Protein AF-A0A1E4AZZ9-F1 (afdb_monomer)

Mean predicted aligned error: 4.56 Å

Secondary structure (DSSP, 8-state):
---EEE-STT-EEEEEE-------EEE-SS-B-HHHHB-TTT-BB--TTSTTTT-B-TT-EEEES-B-S-THHHHHHHHHHHHT-S-SEEEESS--HHHHHHHHHHHHHH-----EEEE-HHHHHHH--

Foldseek 3Di:
DFDWDDPDPPWTWTWLFDDDADAAEDEFQAAAELVVQADLQAQARCPPPGPRHRDFQQQHAYEYAEHDDDLVSLCSLLSCQLNRRHYQEYEHQDDYPSVSSSQVCNCVPPVGHYIYIYTDPVNCVVPHD

Radius of gyration: 13.21 Å; Cα contacts (8 Å, |Δi|>4): 306; chains: 1; bounding box: 28×31×37 Å

Structure (mmCIF, N/CA/C/O backbone):
data_AF-A0A1E4AZZ9-F1
#
_entry.id   AF-A0A1E4AZZ9-F1
#
loop_
_atom_site.group_PDB
_atom_site.id
_atom_site.type_symbol
_atom_site.label_atom_id
_atom_site.label_alt_id
_atom_site.label_comp_id
_atom_site.label_asym_id
_atom_site.label_entity_id
_atom_site.label_seq_id
_atom_site.pdbx_PDB_ins_code
_atom_site.Cartn_x
_atom_site.Cartn_y
_atom_site.Cartn_z
_atom_site.occupancy
_atom_site.B_iso_or_equiv
_atom_site.auth_seq_id
_atom_site.auth_comp_id
_atom_site.auth_asym_id
_atom_site.auth_atom_id
_atom_site.pdbx_PDB_model_num
ATOM 1 N N . MET A 1 1 ? 9.738 5.063 18.481 1.00 35.59 1 MET A N 1
ATOM 2 C CA . MET A 1 1 ? 10.004 3.645 18.806 1.00 35.59 1 MET A CA 1
ATOM 3 C C . MET A 1 1 ? 9.470 2.814 17.656 1.00 35.59 1 MET A C 1
ATOM 5 O O . MET A 1 1 ? 8.281 2.909 17.395 1.00 35.59 1 MET A O 1
ATOM 9 N N . ALA A 1 2 ? 10.323 2.093 16.924 1.00 39.78 2 ALA A N 1
ATOM 10 C CA . ALA A 1 2 ? 9.860 1.186 15.874 1.00 39.78 2 ALA A CA 1
ATOM 11 C C . ALA A 1 2 ? 9.224 -0.040 16.548 1.00 39.78 2 ALA A C 1
ATOM 13 O O . ALA A 1 2 ? 9.916 -0.799 17.224 1.00 39.78 2 ALA A O 1
ATOM 14 N N . GLY A 1 3 ? 7.902 -0.177 16.444 1.00 48.84 3 GLY A N 1
ATOM 15 C CA . GLY A 1 3 ? 7.200 -1.376 16.899 1.00 48.84 3 GLY A CA 1
ATOM 16 C C . GLY A 1 3 ? 7.507 -2.549 15.967 1.00 48.84 3 GLY A C 1
ATOM 17 O O . GLY A 1 3 ? 7.749 -2.340 14.779 1.00 48.84 3 GLY A O 1
ATOM 18 N N . ARG A 1 4 ? 7.511 -3.775 16.497 1.00 49.78 4 ARG A N 1
ATOM 19 C CA . ARG A 1 4 ? 7.453 -5.002 15.689 1.00 49.78 4 ARG A CA 1
ATOM 20 C C . ARG A 1 4 ? 6.012 -5.506 15.699 1.00 49.78 4 ARG A C 1
ATOM 22 O O . ARG A 1 4 ? 5.392 -5.496 16.758 1.00 49.78 4 ARG A O 1
ATOM 29 N N . VAL A 1 5 ? 5.502 -5.929 14.546 1.00 50.62 5 VAL A N 1
ATOM 30 C CA . VAL A 1 5 ? 4.214 -6.635 14.423 1.00 50.62 5 VAL A CA 1
ATOM 31 C C . VAL A 1 5 ? 4.488 -8.043 13.910 1.00 50.62 5 VAL A C 1
ATOM 33 O O . VAL A 1 5 ? 5.321 -8.223 13.018 1.00 50.62 5 VAL A O 1
ATOM 36 N N . ASP A 1 6 ? 3.820 -9.016 14.524 1.00 49.50 6 ASP A N 1
ATOM 37 C CA . ASP A 1 6 ? 3.835 -10.425 14.138 1.00 49.50 6 ASP A CA 1
ATOM 38 C C . ASP A 1 6 ? 2.735 -10.648 13.089 1.00 49.50 6 ASP A C 1
ATOM 40 O O . ASP A 1 6 ? 1.557 -10.419 13.368 1.00 49.50 6 ASP A O 1
ATOM 44 N N . LEU A 1 7 ? 3.124 -11.015 11.863 1.00 59.81 7 LEU A N 1
ATOM 45 C CA . LEU A 1 7 ? 2.200 -11.283 10.748 1.00 59.81 7 LEU A CA 1
ATOM 46 C C . LEU A 1 7 ? 1.755 -12.765 10.708 1.00 59.81 7 LEU A C 1
ATOM 48 O O . LEU A 1 7 ? 1.245 -13.223 9.686 1.00 59.81 7 LEU A O 1
ATOM 52 N N . GLY A 1 8 ? 1.978 -13.522 11.790 1.00 58.62 8 GLY A N 1
ATOM 53 C CA . GLY A 1 8 ? 1.789 -14.971 11.881 1.00 58.62 8 GLY A CA 1
ATOM 54 C C . GLY A 1 8 ? 3.126 -15.713 12.001 1.00 58.62 8 GLY A C 1
ATOM 55 O O . GLY A 1 8 ? 4.169 -15.192 11.604 1.00 58.62 8 GLY A O 1
ATOM 56 N N . ASP A 1 9 ? 3.080 -16.941 12.535 1.00 49.28 9 ASP A N 1
ATOM 57 C CA . ASP A 1 9 ? 4.228 -17.737 13.003 1.00 49.28 9 ASP A CA 1
ATOM 58 C C . ASP A 1 9 ? 5.563 -17.446 12.284 1.00 49.28 9 ASP A C 1
ATOM 60 O O . ASP A 1 9 ? 5.808 -17.856 11.137 1.00 49.28 9 ASP A O 1
ATOM 64 N N . GLY A 1 10 ? 6.447 -16.749 13.009 1.00 56.25 10 GLY A N 1
ATOM 65 C CA . GLY A 1 10 ? 7.844 -16.511 12.638 1.00 56.25 10 GLY A CA 1
ATOM 66 C C . GLY A 1 10 ? 8.104 -15.292 11.752 1.00 56.25 10 GLY A C 1
ATOM 67 O O . GLY A 1 10 ? 9.229 -15.128 11.280 1.00 56.25 10 GLY A O 1
ATOM 68 N N . VAL A 1 11 ? 7.107 -14.439 11.510 1.00 63.50 11 VAL A N 1
ATOM 69 C CA . VAL A 1 11 ? 7.257 -13.256 10.659 1.00 63.50 11 VAL A CA 1
ATOM 70 C C . VAL A 1 11 ? 7.534 -12.009 11.496 1.00 63.50 11 VAL A C 1
ATOM 72 O O . VAL A 1 11 ? 6.778 -11.670 12.401 1.00 63.50 11 VAL A O 1
ATOM 75 N N . THR A 1 12 ? 8.608 -11.282 11.171 1.00 72.88 12 THR A N 1
ATOM 76 C CA . THR A 1 12 ? 8.902 -9.998 11.823 1.00 72.88 12 THR A CA 1
ATOM 77 C C . THR A 1 12 ? 8.950 -8.861 10.813 1.00 72.88 12 THR A C 1
ATOM 79 O O . THR A 1 12 ? 9.485 -9.006 9.716 1.00 72.88 12 THR A O 1
ATOM 82 N N . ALA A 1 13 ? 8.393 -7.714 11.195 1.00 84.62 13 ALA A N 1
ATOM 83 C CA . ALA A 1 13 ? 8.384 -6.502 10.386 1.00 84.62 13 ALA A CA 1
ATOM 84 C C . ALA A 1 13 ? 8.557 -5.258 11.269 1.00 84.62 13 ALA A C 1
ATOM 86 O O . ALA A 1 13 ? 8.169 -5.265 12.441 1.00 84.62 13 ALA A O 1
ATOM 87 N N . ALA A 1 14 ? 9.142 -4.195 10.718 1.00 92.38 14 ALA A N 1
ATOM 88 C CA . ALA A 1 14 ? 9.190 -2.882 11.353 1.00 92.38 14 ALA A CA 1
ATOM 89 C C . ALA A 1 14 ? 7.915 -2.097 11.021 1.00 92.38 14 ALA A C 1
ATOM 91 O O . ALA A 1 14 ? 7.536 -1.983 9.860 1.00 92.38 14 ALA A O 1
ATOM 92 N N . VAL A 1 15 ? 7.254 -1.541 12.031 1.00 94.81 15 VAL A N 1
ATOM 93 C CA . VAL A 1 15 ? 6.004 -0.793 11.846 1.00 94.81 15 VAL A CA 1
ATOM 94 C C . VAL A 1 15 ? 6.291 0.657 11.473 1.00 94.81 15 VAL A C 1
ATOM 96 O O . VAL A 1 15 ? 6.990 1.354 12.212 1.00 94.81 15 VAL A O 1
ATOM 99 N N . LEU A 1 16 ? 5.706 1.116 10.362 1.00 96.06 16 LEU A N 1
ATOM 100 C CA . LEU A 1 16 ? 5.656 2.533 9.984 1.00 96.06 16 LEU A CA 1
ATOM 101 C C . LEU A 1 16 ? 4.329 3.169 10.407 1.00 96.06 16 LEU A C 1
ATOM 103 O O . LEU A 1 16 ? 4.329 4.261 10.968 1.00 96.06 16 LEU A O 1
ATOM 107 N N . VAL A 1 17 ? 3.218 2.463 10.178 1.00 97.19 17 VAL A N 1
ATOM 108 C CA . VAL A 1 17 ? 1.867 2.865 10.590 1.00 97.19 17 VAL A CA 1
ATOM 109 C C . VAL A 1 17 ? 1.225 1.688 11.328 1.00 97.19 17 VAL A C 1
ATOM 111 O O . VAL A 1 17 ? 1.103 0.611 10.736 1.00 97.19 17 VAL A O 1
ATOM 114 N N . PRO A 1 18 ? 0.874 1.835 12.620 1.00 95.69 18 PRO A N 1
ATOM 115 C CA . PRO A 1 18 ? 0.272 0.758 13.396 1.00 95.69 18 PRO A CA 1
ATOM 116 C C . PRO A 1 18 ? -1.177 0.507 12.967 1.00 95.69 18 PRO A C 1
ATOM 118 O O . PRO A 1 18 ? -1.858 1.394 12.465 1.00 95.69 18 PRO A O 1
ATOM 121 N N . GLY A 1 19 ? -1.665 -0.705 13.202 1.00 94.19 19 GLY A N 1
ATOM 122 C CA . GLY A 1 19 ? -3.040 -1.085 12.897 1.00 94.19 19 GLY A CA 1
ATOM 123 C C . GLY A 1 19 ? -3.194 -2.596 12.814 1.00 94.19 19 GLY A C 1
ATOM 124 O O . GLY A 1 19 ? -2.218 -3.337 12.936 1.00 94.19 19 GLY A O 1
ATOM 125 N N . VAL A 1 20 ? -4.429 -3.039 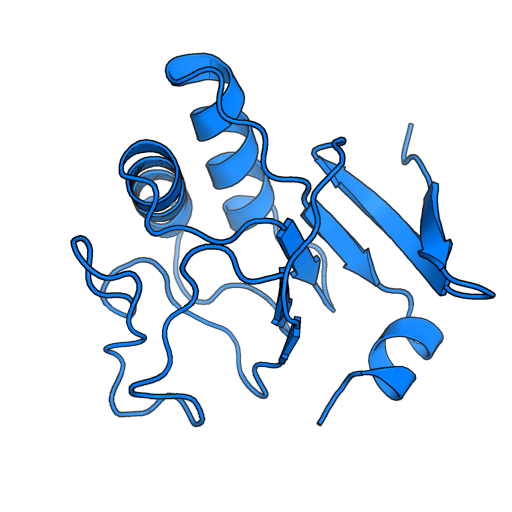12.601 1.00 93.12 20 VAL A N 1
ATOM 126 C CA . VAL A 1 20 ? -4.778 -4.442 12.363 1.00 93.12 20 VAL A CA 1
ATOM 127 C C . VAL A 1 20 ? -5.674 -4.481 11.139 1.00 93.12 20 VAL A C 1
ATOM 129 O O . VAL A 1 20 ? -6.606 -3.687 11.029 1.00 93.12 20 VAL A O 1
ATOM 132 N N . ALA A 1 21 ? -5.371 -5.385 10.220 1.00 94.69 21 ALA A N 1
ATOM 133 C CA . ALA A 1 21 ? -6.152 -5.595 9.019 1.00 94.69 21 ALA A CA 1
ATOM 134 C C . ALA A 1 21 ? -5.963 -7.029 8.531 1.00 94.69 21 ALA A C 1
ATOM 136 O O . ALA A 1 21 ? -4.954 -7.672 8.822 1.00 94.69 21 ALA A O 1
ATOM 137 N N . GLU A 1 22 ? -6.937 -7.502 7.766 1.00 92.25 22 GLU A N 1
ATOM 138 C CA . GLU A 1 22 ? -6.968 -8.837 7.186 1.00 92.25 22 GLU A CA 1
ATOM 139 C C . GLU A 1 22 ? -7.380 -8.717 5.720 1.00 92.25 22 GLU A C 1
ATOM 141 O O . GLU A 1 22 ? -8.183 -7.856 5.355 1.00 92.25 22 GLU A O 1
ATOM 146 N N . GLY A 1 23 ? -6.828 -9.575 4.871 1.00 93.00 23 GLY A N 1
ATOM 147 C CA . GLY A 1 23 ? -7.144 -9.584 3.452 1.00 93.00 23 GLY A CA 1
ATOM 148 C C . GLY A 1 23 ? -6.320 -10.615 2.699 1.00 93.00 23 GLY A C 1
ATOM 149 O O . GLY A 1 23 ? -5.310 -11.116 3.192 1.00 93.00 23 GLY A O 1
ATOM 150 N N . GLU A 1 24 ? -6.756 -10.929 1.483 1.00 93.69 24 GLU A N 1
ATOM 151 C CA . GLU A 1 24 ? -5.967 -11.753 0.569 1.00 93.69 24 GLU A CA 1
ATOM 152 C C . GLU A 1 24 ? -4.675 -11.017 0.192 1.00 93.69 24 GLU A C 1
ATOM 154 O O . GLU A 1 24 ? -4.701 -9.817 -0.102 1.00 93.69 24 GLU A O 1
ATOM 159 N N . VAL A 1 25 ? -3.551 -11.735 0.201 1.00 93.62 25 VAL A N 1
ATOM 160 C CA . VAL A 1 25 ? -2.251 -11.178 -0.175 1.00 93.62 25 VAL A CA 1
ATOM 161 C C . VAL A 1 25 ? -2.191 -10.988 -1.686 1.00 93.62 25 VAL A C 1
ATOM 163 O O . VAL A 1 25 ? -2.375 -11.935 -2.447 1.00 93.62 25 VAL A O 1
ATOM 166 N N . LEU A 1 26 ? -1.873 -9.768 -2.111 1.00 95.38 26 LEU A N 1
ATOM 167 C CA . LEU A 1 26 ? -1.507 -9.450 -3.485 1.00 95.38 26 LEU A CA 1
ATOM 168 C C . LEU A 1 26 ? -0.024 -9.074 -3.514 1.00 95.38 26 LEU A C 1
ATOM 170 O O . LEU A 1 26 ? 0.350 -7.976 -3.099 1.00 95.38 26 LEU A O 1
ATOM 174 N N . ALA A 1 27 ? 0.810 -9.997 -3.993 1.00 94.81 27 ALA A N 1
ATOM 175 C CA . ALA A 1 27 ? 2.239 -9.770 -4.163 1.00 94.81 27 ALA A CA 1
ATOM 176 C C . ALA A 1 27 ? 2.525 -9.078 -5.500 1.00 94.81 27 ALA A C 1
ATOM 178 O O . ALA A 1 27 ? 2.162 -9.577 -6.567 1.00 94.81 27 ALA A O 1
ATOM 179 N N . LEU A 1 28 ? 3.182 -7.923 -5.433 1.00 95.31 28 LEU A N 1
ATOM 180 C CA . LEU A 1 28 ? 3.668 -7.180 -6.584 1.00 95.31 28 LEU A CA 1
ATOM 181 C C . LEU A 1 28 ? 5.161 -7.446 -6.753 1.00 95.31 28 LEU A C 1
ATOM 183 O O . LEU A 1 28 ? 5.932 -7.295 -5.805 1.00 95.31 28 LEU A O 1
ATOM 187 N N . SER A 1 29 ? 5.571 -7.818 -7.963 1.00 93.19 29 SER A N 1
ATOM 188 C CA . SER A 1 29 ? 6.986 -8.052 -8.282 1.00 93.19 29 SER A CA 1
ATOM 189 C C . SER A 1 29 ? 7.764 -6.753 -8.503 1.00 93.19 29 SER A C 1
ATOM 191 O O . SER A 1 29 ? 8.988 -6.758 -8.458 1.00 93.19 29 SER A O 1
ATOM 193 N N . GLU A 1 30 ? 7.062 -5.641 -8.731 1.00 95.62 30 GLU A N 1
ATOM 194 C CA . GLU A 1 30 ? 7.635 -4.330 -9.036 1.00 95.62 30 GLU A CA 1
ATOM 195 C C . GLU A 1 30 ? 7.022 -3.229 -8.152 1.00 95.62 30 GLU A C 1
ATOM 197 O O . GLU A 1 30 ? 5.944 -3.418 -7.578 1.00 95.62 30 GLU A O 1
ATOM 202 N N . PRO A 1 31 ? 7.694 -2.071 -8.002 1.00 96.69 31 PRO A N 1
ATOM 203 C CA . PRO A 1 31 ? 7.127 -0.911 -7.323 1.00 96.69 31 PRO A CA 1
ATOM 204 C C . PRO A 1 31 ? 5.874 -0.355 -8.019 1.00 96.69 31 PRO A C 1
ATOM 206 O O . PRO A 1 31 ? 5.868 -0.120 -9.232 1.00 96.69 31 PRO A O 1
ATOM 209 N N . LEU A 1 32 ? 4.843 -0.028 -7.235 1.00 97.06 32 LEU A N 1
ATOM 210 C CA . LEU A 1 32 ? 3.586 0.531 -7.744 1.00 97.06 32 LEU A CA 1
ATOM 211 C C . LEU A 1 32 ? 3.562 2.064 -7.658 1.00 97.06 32 LEU A C 1
ATOM 213 O O . LEU A 1 32 ? 3.853 2.648 -6.613 1.00 97.06 32 LEU A O 1
ATOM 217 N N . SER A 1 33 ? 3.148 2.728 -8.742 1.00 96.38 33 SER A N 1
ATOM 218 C CA . SER A 1 33 ? 2.814 4.159 -8.716 1.00 96.38 33 SER A CA 1
ATOM 219 C C . SER A 1 33 ? 1.338 4.352 -8.411 1.00 96.38 33 SER A C 1
ATOM 221 O O . SER A 1 33 ? 0.489 4.036 -9.239 1.00 96.38 33 SER A O 1
ATOM 223 N N . PHE A 1 34 ? 1.019 4.929 -7.254 1.00 96.62 34 PHE A N 1
ATOM 224 C CA . PHE A 1 34 ? -0.363 5.304 -6.939 1.00 96.62 34 PHE A CA 1
ATOM 225 C C . PHE A 1 34 ? -0.828 6.495 -7.780 1.00 96.62 34 PHE A C 1
ATOM 227 O O . PHE A 1 34 ? -1.975 6.534 -8.209 1.00 96.62 34 PHE A O 1
ATOM 234 N N . TRP A 1 35 ? 0.068 7.435 -8.095 1.00 94.62 35 TRP A N 1
ATOM 235 C CA . TRP A 1 35 ? -0.223 8.495 -9.056 1.00 94.62 35 TRP A CA 1
ATOM 236 C C . TRP A 1 35 ? -0.283 7.917 -10.480 1.00 94.62 35 TRP A C 1
ATOM 238 O O . TRP A 1 35 ? 0.750 7.584 -11.068 1.00 94.62 35 TRP A O 1
ATOM 248 N N . GLY A 1 36 ? -1.495 7.764 -11.017 1.00 92.00 36 GLY A N 1
ATOM 249 C CA . GLY A 1 36 ? -1.756 7.340 -12.399 1.00 92.00 36 GLY A CA 1
ATOM 250 C C . GLY A 1 36 ? -1.578 5.846 -12.706 1.00 92.00 36 GLY A C 1
ATOM 251 O O . GLY A 1 36 ? -1.904 5.437 -13.816 1.00 92.00 36 GLY A O 1
ATOM 252 N N . GLY A 1 37 ? -1.084 5.031 -11.767 1.00 96.50 37 GLY A N 1
ATOM 253 C CA . GLY A 1 37 ? -0.930 3.578 -11.951 1.00 96.50 37 GLY A CA 1
ATOM 254 C C . GLY A 1 37 ? -2.022 2.730 -11.296 1.00 96.50 37 GLY A C 1
ATOM 255 O O . GLY A 1 37 ? -1.988 1.506 -11.414 1.00 96.50 37 GLY A O 1
ATOM 256 N N . VAL A 1 38 ? -2.987 3.362 -10.621 1.00 98.12 38 VAL A N 1
ATOM 257 C CA . VAL A 1 38 ? -4.162 2.718 -10.023 1.00 98.12 38 VAL A CA 1
ATOM 258 C C . VAL A 1 38 ? -5.402 3.533 -10.381 1.00 98.12 38 VAL A C 1
ATOM 260 O O . VAL A 1 38 ? -5.397 4.753 -10.241 1.00 98.12 38 VAL A O 1
ATOM 263 N N . HIS A 1 39 ? -6.461 2.862 -10.822 1.00 98.00 39 HIS A N 1
ATOM 264 C CA . HIS A 1 39 ? -7.738 3.481 -11.161 1.00 98.00 39 HIS A CA 1
ATOM 265 C C . HIS A 1 39 ? -8.486 3.928 -9.896 1.00 98.00 39 HIS A C 1
ATOM 267 O O . HIS A 1 39 ? -8.778 3.108 -9.019 1.00 98.00 39 HIS A O 1
ATOM 273 N N . GLU A 1 40 ? -8.857 5.208 -9.819 1.00 95.94 40 GLU A N 1
ATOM 274 C CA . GLU A 1 40 ? -9.386 5.832 -8.598 1.00 95.94 40 GLU A CA 1
ATOM 275 C C . GLU A 1 40 ? -10.728 5.271 -8.108 1.00 95.94 40 GLU A C 1
ATOM 277 O O . GLU A 1 40 ? -11.006 5.322 -6.914 1.00 95.94 40 GLU A O 1
ATOM 282 N N . GLU A 1 41 ? -11.552 4.715 -9.002 1.00 96.62 41 GLU A N 1
ATOM 283 C CA . GLU A 1 41 ? -12.875 4.177 -8.638 1.00 96.62 41 GLU A CA 1
ATOM 284 C C . GLU A 1 41 ? -12.895 2.671 -8.351 1.00 96.62 41 GLU A C 1
ATOM 286 O O . GLU A 1 41 ? -13.874 2.165 -7.810 1.00 96.62 41 GLU A O 1
ATOM 291 N N . THR A 1 42 ? -11.858 1.926 -8.744 1.00 97.94 42 THR A N 1
ATOM 292 C CA . THR A 1 42 ? -11.886 0.447 -8.719 1.00 97.94 42 THR A CA 1
ATOM 293 C C . THR A 1 42 ? -10.698 -0.172 -7.989 1.00 97.94 42 THR A C 1
ATOM 295 O O . THR A 1 42 ? -10.723 -1.363 -7.668 1.00 97.94 42 THR A O 1
ATOM 298 N N . GLY A 1 43 ? -9.634 0.603 -7.752 1.00 98.06 43 GLY A N 1
ATOM 299 C CA . GLY A 1 43 ? -8.383 0.092 -7.197 1.00 98.06 43 GLY A CA 1
ATOM 300 C C . GLY A 1 43 ? -7.620 -0.828 -8.157 1.00 98.06 43 GLY A C 1
ATOM 301 O O . GLY A 1 43 ? -6.671 -1.486 -7.741 1.00 98.06 43 GLY A O 1
ATOM 302 N N . VAL A 1 44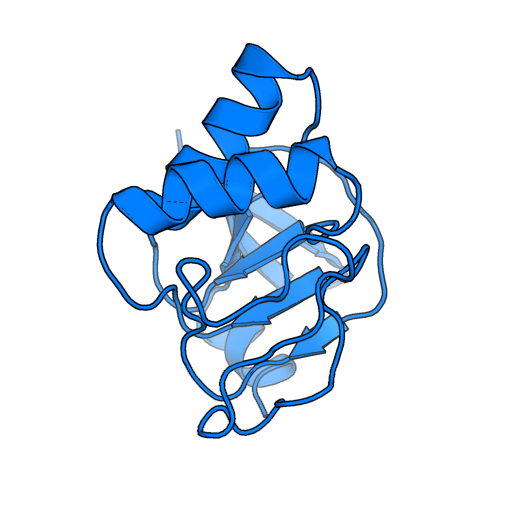 ? -8.027 -0.920 -9.428 1.00 98.69 44 VAL A N 1
ATOM 303 C CA . VAL A 1 44 ? -7.340 -1.742 -10.433 1.00 98.69 44 VAL A CA 1
ATOM 304 C C . VAL A 1 44 ? -6.016 -1.094 -10.820 1.00 98.69 44 VAL A C 1
ATOM 306 O O . VAL A 1 44 ? -5.976 0.100 -11.109 1.00 98.69 44 VAL A O 1
ATOM 309 N N . ILE A 1 45 ? -4.941 -1.882 -10.863 1.00 98.62 45 ILE A N 1
ATOM 310 C CA . ILE A 1 45 ? -3.640 -1.459 -11.386 1.00 98.62 45 ILE A CA 1
ATOM 311 C C . ILE A 1 45 ? -3.800 -1.175 -12.884 1.00 98.62 45 ILE A C 1
ATOM 313 O O . ILE A 1 45 ? -3.941 -2.100 -13.687 1.00 98.62 45 ILE A O 1
ATOM 317 N N . SER A 1 46 ? -3.804 0.110 -13.237 1.00 97.62 46 SER A N 1
ATOM 318 C CA . SER A 1 46 ? -4.010 0.630 -14.594 1.00 97.62 46 SER A CA 1
ATOM 319 C C . SER A 1 46 ? -2.704 0.850 -15.359 1.00 97.62 46 SER A C 1
ATOM 321 O O . SER A 1 46 ? -2.730 1.073 -16.568 1.00 97.62 46 SER A O 1
ATOM 323 N N . ASP A 1 47 ? -1.557 0.780 -14.677 1.00 96.94 47 ASP A N 1
ATOM 324 C CA . ASP A 1 47 ? -0.243 0.834 -15.315 1.00 96.94 47 ASP A CA 1
ATOM 325 C C . ASP A 1 47 ? -0.027 -0.418 -16.178 1.00 96.94 47 ASP A C 1
ATOM 327 O O . ASP A 1 47 ? 0.279 -1.493 -15.666 1.00 96.94 47 ASP A O 1
ATOM 331 N N . VAL A 1 48 ? -0.182 -0.270 -17.495 1.00 97.31 48 VAL A N 1
ATOM 332 C CA . VAL A 1 48 ? -0.047 -1.354 -18.486 1.00 97.31 48 VAL A CA 1
ATOM 333 C C . VAL A 1 48 ? 1.350 -1.976 -18.536 1.00 97.31 48 VAL A C 1
ATOM 335 O O . VAL A 1 48 ? 1.524 -3.040 -19.127 1.00 97.31 48 VAL A O 1
ATOM 338 N N . HIS A 1 49 ? 2.352 -1.321 -17.945 1.00 95.94 49 HIS A N 1
ATOM 339 C CA . HIS A 1 49 ? 3.716 -1.834 -17.860 1.00 95.94 49 HIS A CA 1
ATOM 340 C C . HIS A 1 49 ? 3.990 -2.577 -16.551 1.00 95.94 49 HIS A C 1
ATOM 342 O O . HIS A 1 49 ? 5.026 -3.228 -16.428 1.00 95.94 49 HIS A O 1
ATOM 348 N N . HIS A 1 50 ? 3.080 -2.503 -15.578 1.00 97.56 50 HIS A N 1
ATOM 349 C CA . HIS A 1 50 ? 3.230 -3.211 -14.319 1.00 97.56 50 HIS A CA 1
ATOM 350 C C . HIS A 1 50 ? 2.908 -4.708 -14.507 1.00 97.56 50 HIS A C 1
ATOM 352 O O . HIS A 1 50 ? 1.868 -5.032 -15.084 1.00 97.56 50 HIS A O 1
ATOM 358 N N . PRO A 1 51 ? 3.724 -5.651 -13.995 1.00 96.94 51 PRO A N 1
ATOM 359 C CA . PRO A 1 51 ? 3.496 -7.087 -14.218 1.00 96.94 51 PRO A CA 1
ATOM 360 C C . PRO A 1 51 ? 2.143 -7.599 -13.701 1.00 96.94 51 PRO A C 1
ATOM 362 O O . PRO A 1 51 ? 1.574 -8.536 -14.252 1.00 96.94 51 PRO A O 1
ATOM 365 N N . GLN A 1 52 ? 1.613 -6.959 -12.657 1.00 97.31 52 GLN A N 1
ATOM 366 C CA . GLN A 1 52 ? 0.291 -7.236 -12.080 1.00 97.31 52 GLN A CA 1
ATOM 367 C C . GLN A 1 52 ? -0.837 -6.336 -12.636 1.00 97.31 52 GLN A C 1
ATOM 369 O O . GLN A 1 52 ? -1.865 -6.162 -11.981 1.00 97.31 52 GLN A O 1
ATOM 374 N N . HIS A 1 53 ? -0.662 -5.738 -13.819 1.00 98.25 53 HIS A N 1
ATOM 375 C CA . HIS A 1 53 ? -1.703 -4.950 -14.489 1.00 98.25 53 HIS A CA 1
ATOM 376 C C . HIS A 1 53 ? -3.047 -5.700 -14.558 1.00 98.25 53 HIS A C 1
ATOM 378 O O . HIS A 1 53 ? -3.100 -6.891 -14.871 1.00 98.25 53 HIS A O 1
ATOM 384 N N . GLY A 1 54 ? -4.145 -4.989 -14.284 1.00 98.38 54 GLY A N 1
ATOM 385 C CA . GLY A 1 54 ? -5.504 -5.537 -14.287 1.00 98.38 54 GLY A CA 1
ATOM 386 C C . GLY A 1 54 ? -5.948 -6.183 -12.968 1.00 98.38 54 GLY A C 1
ATOM 387 O O . GLY A 1 54 ? -7.138 -6.457 -12.809 1.00 98.38 54 GLY A O 1
ATOM 388 N N . LEU A 1 55 ? -5.046 -6.385 -12.000 1.00 98.44 55 LEU A N 1
ATOM 389 C CA . LEU A 1 55 ? -5.412 -6.824 -10.648 1.00 98.44 55 LEU A CA 1
ATOM 390 C C . LEU A 1 55 ? -5.860 -5.635 -9.786 1.00 98.44 55 LEU A C 1
ATOM 392 O O . LEU A 1 55 ? -5.353 -4.527 -9.944 1.00 98.44 55 LEU A O 1
ATOM 396 N N . SER A 1 56 ? -6.804 -5.857 -8.866 1.00 98.50 56 SER A N 1
ATOM 397 C CA . SER A 1 56 ? -7.274 -4.825 -7.929 1.00 98.50 56 SER A CA 1
ATOM 398 C C . SER A 1 56 ? -6.585 -4.931 -6.572 1.00 98.50 56 SER A C 1
ATOM 400 O O . SER A 1 56 ? -6.481 -6.020 -6.005 1.00 98.50 56 SER A O 1
ATOM 402 N N . ILE A 1 57 ? -6.165 -3.781 -6.039 1.00 98.50 57 ILE A N 1
ATOM 403 C CA . ILE A 1 57 ? -5.599 -3.652 -4.691 1.00 98.50 57 ILE A CA 1
ATOM 404 C C . ILE A 1 57 ? -6.677 -3.515 -3.608 1.00 98.50 57 ILE A C 1
ATOM 406 O O . ILE A 1 57 ? -6.352 -3.564 -2.423 1.00 98.50 57 ILE A O 1
ATOM 410 N N . ALA A 1 58 ? -7.943 -3.321 -3.992 1.00 98.62 58 ALA A N 1
ATOM 411 C CA . ALA A 1 58 ? -9.023 -3.003 -3.066 1.00 98.62 58 ALA A CA 1
ATOM 412 C C . ALA A 1 58 ? -9.199 -4.105 -2.007 1.00 98.62 58 ALA A C 1
ATOM 414 O O . ALA A 1 58 ? -9.441 -5.270 -2.331 1.00 98.62 58 ALA A O 1
ATOM 415 N N . GLY A 1 59 ? -9.048 -3.735 -0.731 1.00 98.00 59 GLY A N 1
ATOM 416 C CA . GLY A 1 59 ? -9.175 -4.653 0.407 1.00 98.00 59 GLY A CA 1
ATOM 417 C C . GLY A 1 59 ? -8.105 -5.753 0.484 1.00 98.00 59 GLY A C 1
ATOM 418 O O . GLY A 1 59 ? -8.239 -6.671 1.290 1.00 98.00 59 GLY A O 1
ATOM 419 N N . LYS A 1 60 ? -7.051 -5.696 -0.340 1.00 97.94 60 LYS A N 1
ATOM 420 C CA . LYS A 1 60 ? -5.949 -6.669 -0.320 1.00 97.94 60 LYS A CA 1
ATOM 421 C C . LYS A 1 60 ? -4.880 -6.283 0.697 1.00 97.94 60 LYS A C 1
ATOM 423 O O . LYS A 1 60 ? -4.700 -5.105 1.011 1.00 97.94 60 LYS A O 1
ATOM 428 N N . VAL A 1 61 ? -4.124 -7.273 1.161 1.00 97.00 61 VAL A N 1
ATOM 429 C CA . VAL A 1 61 ? -2.829 -7.039 1.809 1.00 97.00 61 VAL A CA 1
ATOM 430 C C . VAL A 1 61 ? -1.796 -6.902 0.697 1.00 97.00 61 VAL A C 1
ATOM 432 O O . VAL A 1 61 ? -1.430 -7.884 0.052 1.00 97.00 61 VAL A O 1
ATOM 435 N N . LEU A 1 62 ? -1.372 -5.671 0.429 1.00 96.12 62 LEU A N 1
ATOM 436 C CA . LEU A 1 62 ? -0.466 -5.375 -0.671 1.00 96.12 62 LEU A CA 1
ATOM 437 C C . LEU A 1 62 ? 0.976 -5.631 -0.241 1.00 96.12 62 LEU A C 1
ATOM 439 O O . LEU A 1 62 ? 1.486 -4.959 0.653 1.00 96.12 62 LEU A O 1
ATOM 443 N N . PHE A 1 63 ? 1.630 -6.586 -0.887 1.00 95.12 63 PHE A N 1
ATOM 444 C CA . PHE A 1 63 ? 3.008 -6.962 -0.604 1.00 95.12 63 PHE A CA 1
ATOM 445 C C . PHE A 1 63 ? 3.894 -6.506 -1.762 1.00 95.12 63 PHE A C 1
ATOM 447 O O . PHE A 1 63 ? 3.771 -7.039 -2.859 1.00 95.12 63 PHE A O 1
ATOM 454 N N . MET A 1 64 ? 4.752 -5.501 -1.574 1.00 95.38 64 MET A N 1
ATOM 455 C CA . MET A 1 64 ? 5.467 -4.883 -2.700 1.00 95.38 64 MET A CA 1
ATOM 456 C C . MET A 1 64 ? 6.866 -4.368 -2.333 1.00 95.38 64 MET A C 1
ATOM 458 O O . MET A 1 64 ? 7.158 -4.173 -1.153 1.00 95.38 64 MET A O 1
ATOM 462 N N . PRO A 1 65 ? 7.764 -4.141 -3.311 1.00 94.69 65 PRO A N 1
ATOM 463 C CA . PRO A 1 65 ? 9.112 -3.650 -3.030 1.00 94.69 65 PRO A CA 1
ATOM 464 C C . PRO A 1 65 ? 9.119 -2.268 -2.361 1.00 94.69 65 PRO A C 1
ATOM 466 O O . PRO A 1 65 ? 9.827 -2.049 -1.381 1.00 94.69 65 PRO A O 1
ATOM 469 N N . GLY A 1 66 ? 8.292 -1.361 -2.874 1.00 94.81 66 GLY A N 1
ATOM 470 C CA . GLY A 1 66 ? 8.223 0.048 -2.499 1.00 94.81 66 GLY A CA 1
ATOM 471 C C . GLY A 1 66 ? 7.224 0.781 -3.393 1.00 94.81 66 GLY A C 1
ATOM 472 O O . GLY A 1 66 ? 6.648 0.185 -4.307 1.00 94.81 66 GLY A O 1
ATOM 473 N N . GLY A 1 67 ? 6.986 2.063 -3.131 1.00 94.75 67 GLY A N 1
ATOM 474 C CA . GLY A 1 67 ? 6.245 2.922 -4.045 1.00 94.75 67 GLY A CA 1
ATOM 475 C C . GLY A 1 67 ? 7.112 3.383 -5.216 1.00 94.75 67 GLY A C 1
ATOM 476 O O . GLY A 1 67 ? 8.341 3.406 -5.156 1.00 94.75 67 GLY A O 1
ATOM 477 N N . ARG A 1 68 ? 6.456 3.793 -6.302 1.00 94.62 68 ARG A N 1
ATOM 478 C CA . ARG A 1 68 ? 7.072 4.513 -7.421 1.00 94.62 68 ARG A CA 1
ATOM 479 C C . ARG A 1 68 ? 6.476 5.915 -7.517 1.00 94.62 68 ARG A C 1
ATOM 481 O O . ARG A 1 68 ? 5.268 6.097 -7.381 1.00 94.62 68 ARG A O 1
ATOM 488 N N . GLY A 1 69 ? 7.316 6.908 -7.803 1.00 89.31 69 GLY A N 1
ATOM 489 C CA . GLY A 1 69 ? 6.889 8.291 -8.033 1.00 89.31 69 GLY A CA 1
ATOM 490 C C . GLY A 1 69 ? 7.295 9.258 -6.922 1.00 89.31 69 GLY A C 1
ATOM 491 O O . GLY A 1 69 ? 8.263 9.031 -6.202 1.00 89.31 69 GLY A O 1
ATOM 492 N N . SER A 1 70 ? 6.589 10.384 -6.838 1.00 90.88 70 SER A N 1
ATOM 493 C CA . SER A 1 70 ? 6.900 11.500 -5.934 1.00 90.88 70 SER A CA 1
ATOM 494 C C . SER A 1 70 ? 5.858 11.641 -4.823 1.00 90.88 70 SER A C 1
ATOM 496 O O . SER A 1 70 ? 4.929 10.843 -4.719 1.00 90.88 70 SER A O 1
ATOM 498 N N . SER A 1 71 ? 5.988 12.680 -3.9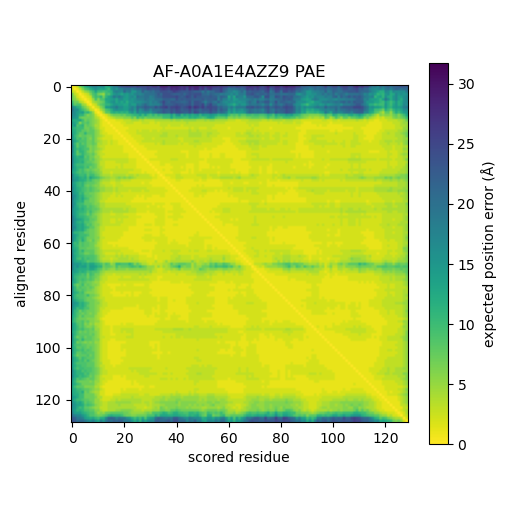93 1.00 91.50 71 SER A N 1
ATOM 499 C CA . SER A 1 71 ? 5.097 12.934 -2.854 1.00 91.50 71 SER A CA 1
ATOM 500 C C . SER A 1 71 ? 3.607 12.992 -3.215 1.00 91.50 71 SER A C 1
ATOM 502 O O . SER A 1 71 ? 2.794 12.638 -2.374 1.00 91.50 71 SER A O 1
ATOM 504 N N . SER A 1 72 ? 3.227 13.339 -4.451 1.00 93.44 72 SER A N 1
ATOM 505 C CA . SER A 1 72 ? 1.830 13.295 -4.926 1.00 93.44 72 SER A CA 1
ATOM 506 C C . SER A 1 72 ? 1.180 11.904 -4.848 1.00 93.44 72 SER A C 1
ATOM 508 O O . SER A 1 72 ? -0.045 11.801 -4.812 1.00 93.44 72 SER A O 1
ATOM 510 N N . SER A 1 73 ? 1.967 10.824 -4.785 1.00 95.00 73 SER A N 1
ATOM 511 C CA . SER A 1 73 ? 1.435 9.473 -4.569 1.00 95.00 73 SER A CA 1
ATOM 512 C C . SER A 1 73 ? 0.792 9.310 -3.186 1.00 95.00 73 SER A C 1
ATOM 514 O O . SER A 1 73 ? -0.134 8.513 -3.057 1.00 95.00 73 SER A O 1
ATOM 516 N N . SER A 1 74 ? 1.211 10.074 -2.166 1.00 97.00 74 SER A N 1
ATOM 517 C CA . SER A 1 74 ? 0.619 9.977 -0.822 1.00 97.00 74 SER A CA 1
ATOM 518 C C . SER A 1 74 ? -0.822 10.484 -0.795 1.00 97.00 74 SER A C 1
ATOM 520 O O . SER A 1 74 ? -1.680 9.840 -0.195 1.00 97.00 74 SER A O 1
ATOM 522 N N . SER A 1 75 ? -1.116 11.586 -1.494 1.00 97.00 75 SER A N 1
ATOM 523 C CA . SER A 1 75 ? -2.477 12.120 -1.577 1.00 97.00 75 SER A CA 1
ATOM 524 C C . SER A 1 75 ? -3.401 11.178 -2.342 1.00 97.00 75 SER A C 1
ATOM 526 O O . SER A 1 75 ? -4.522 10.950 -1.905 1.00 97.00 75 SER A O 1
ATOM 528 N N . VAL A 1 76 ? -2.932 10.565 -3.434 1.00 97.56 76 VAL A N 1
ATOM 529 C CA . VAL A 1 76 ? -3.752 9.587 -4.172 1.00 97.56 76 VAL A CA 1
ATOM 530 C C . VAL A 1 76 ? -3.986 8.319 -3.359 1.00 97.56 76 VAL A C 1
ATOM 532 O O . VAL A 1 76 ? -5.115 7.840 -3.308 1.00 97.56 76 VAL A O 1
ATOM 535 N N . LEU A 1 77 ? -2.966 7.802 -2.667 1.00 98.44 77 LEU A N 1
ATOM 536 C CA . LEU A 1 77 ? -3.147 6.665 -1.764 1.00 98.44 77 LEU A CA 1
ATOM 537 C C . LEU A 1 77 ? -4.189 6.977 -0.680 1.00 98.44 77 LEU A C 1
ATOM 539 O O . LEU A 1 77 ? -5.079 6.162 -0.443 1.00 98.44 77 LEU A O 1
ATOM 543 N N . ALA A 1 78 ? -4.130 8.163 -0.068 1.00 98.50 78 ALA A N 1
ATOM 544 C CA . ALA A 1 78 ? -5.114 8.571 0.930 1.00 98.50 78 ALA A CA 1
ATOM 545 C C . ALA A 1 78 ? -6.543 8.617 0.359 1.00 98.50 78 ALA A C 1
ATOM 547 O O . ALA A 1 78 ? -7.482 8.168 1.017 1.00 98.50 78 ALA A O 1
ATOM 548 N N . GLU A 1 79 ? -6.713 9.095 -0.877 1.00 98.44 79 GLU A N 1
ATOM 549 C CA . GLU A 1 79 ? -8.014 9.127 -1.552 1.00 98.44 79 GLU A CA 1
ATOM 550 C C . GLU A 1 79 ? -8.539 7.734 -1.915 1.00 98.44 79 GLU A C 1
ATOM 552 O O . GLU A 1 79 ? -9.722 7.463 -1.713 1.00 98.44 79 GLU A O 1
ATOM 557 N N . LEU A 1 80 ? -7.675 6.821 -2.370 1.00 98.62 80 LEU A N 1
ATOM 558 C CA . LEU A 1 80 ? -8.050 5.423 -2.613 1.00 98.62 80 LEU A CA 1
ATOM 559 C C . LEU A 1 80 ? -8.551 4.762 -1.320 1.00 98.62 80 LEU A C 1
ATOM 561 O O . LEU A 1 80 ? -9.586 4.090 -1.315 1.00 98.62 80 LEU A O 1
ATOM 565 N N . ILE A 1 81 ? -7.856 5.001 -0.201 1.00 98.69 81 ILE A N 1
ATOM 566 C CA . ILE A 1 81 ? -8.273 4.526 1.125 1.00 98.69 81 ILE A CA 1
ATOM 567 C C . ILE A 1 81 ? -9.612 5.163 1.523 1.00 98.69 81 ILE A C 1
ATOM 569 O O . ILE A 1 81 ? -10.529 4.447 1.931 1.00 98.69 81 ILE A O 1
ATOM 573 N N . ARG A 1 82 ? -9.773 6.487 1.361 1.00 98.50 82 ARG A N 1
ATOM 574 C CA . ARG A 1 82 ? -11.033 7.208 1.631 1.00 98.50 82 ARG A CA 1
ATOM 575 C C . ARG A 1 82 ? -12.211 6.608 0.870 1.00 98.50 82 ARG A C 1
ATOM 577 O O . ARG A 1 82 ? -13.280 6.419 1.457 1.00 98.50 82 ARG A O 1
ATOM 584 N N . ALA A 1 83 ? -12.005 6.331 -0.416 1.00 98.19 83 ALA A N 1
ATOM 585 C CA . ALA A 1 83 ? -12.999 5.788 -1.332 1.00 98.19 83 ALA A CA 1
ATOM 586 C C . ALA A 1 83 ? -13.309 4.301 -1.084 1.00 98.19 83 ALA A C 1
ATOM 588 O O . ALA A 1 83 ? -14.282 3.78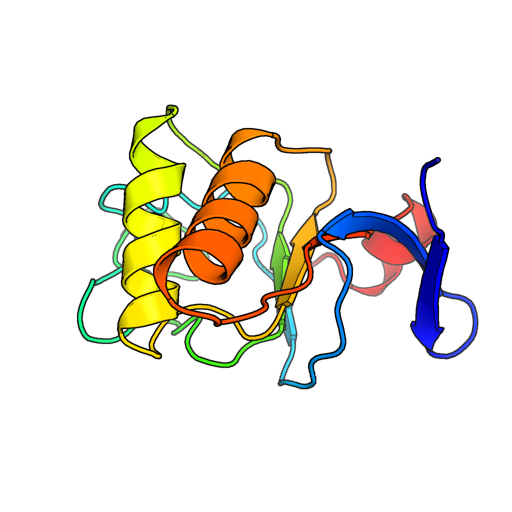9 -1.626 1.00 98.19 83 ALA A O 1
ATOM 589 N N . GLY A 1 84 ? -12.532 3.613 -0.240 1.00 98.06 84 GLY A N 1
ATOM 590 C CA . GLY A 1 84 ? -12.734 2.194 0.060 1.00 98.06 84 GLY A CA 1
ATOM 591 C C . GLY A 1 84 ? -12.232 1.250 -1.035 1.00 98.06 84 GLY A C 1
ATOM 592 O O . GLY A 1 84 ? -12.585 0.076 -1.024 1.00 98.06 84 GLY A O 1
ATOM 593 N N . VAL A 1 85 ? -11.408 1.749 -1.958 1.00 98.62 85 VAL A N 1
ATOM 594 C CA . VAL A 1 85 ? -10.796 0.963 -3.046 1.00 98.62 85 VAL A CA 1
ATOM 595 C C . VAL A 1 85 ? -9.276 0.832 -2.897 1.00 98.62 85 VAL A C 1
ATOM 597 O O . VAL A 1 85 ? -8.599 0.287 -3.764 1.00 98.62 85 VA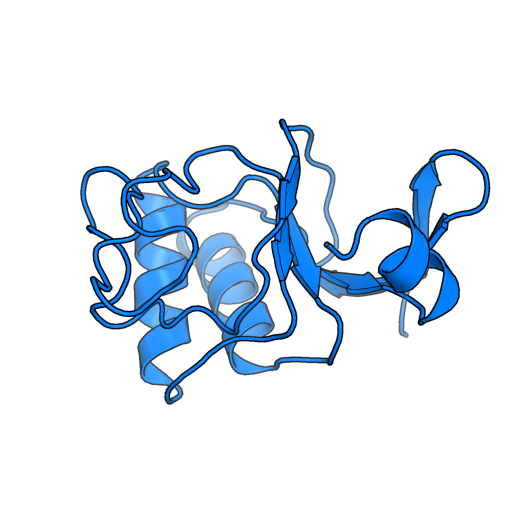L A O 1
ATOM 600 N N . GLY A 1 86 ? -8.731 1.336 -1.789 1.00 98.31 86 GLY A N 1
ATOM 601 C CA . GLY A 1 86 ? -7.349 1.133 -1.376 1.00 98.31 86 GLY A CA 1
ATOM 602 C C . GLY A 1 86 ? -7.109 -0.231 -0.710 1.00 98.31 86 GLY A C 1
ATOM 603 O O . GLY A 1 86 ? -8.049 -1.002 -0.487 1.00 98.31 86 GLY A O 1
ATOM 604 N N . PRO A 1 87 ? -5.846 -0.533 -0.373 1.00 98.44 87 PRO A N 1
ATOM 605 C CA . PRO A 1 87 ? -5.477 -1.780 0.285 1.00 98.44 87 PRO A CA 1
ATOM 606 C C . PRO A 1 87 ? -5.973 -1.834 1.735 1.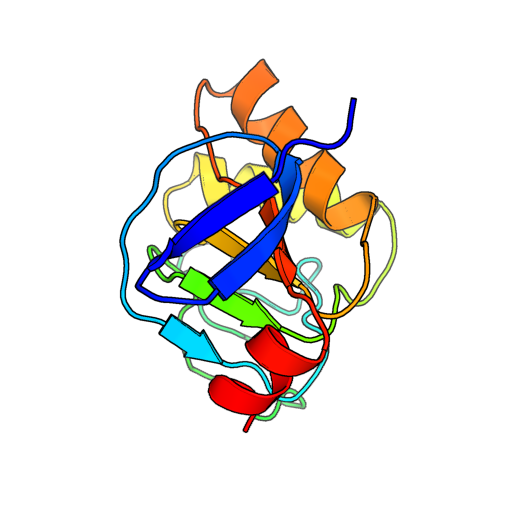00 98.44 87 PRO A C 1
ATOM 608 O O . PRO A 1 87 ? -6.160 -0.805 2.382 1.00 98.44 87 PRO A O 1
ATOM 611 N N . ALA A 1 88 ? -6.139 -3.050 2.256 1.00 98.31 88 ALA A N 1
ATOM 612 C CA . ALA A 1 88 ? -6.410 -3.294 3.672 1.00 98.31 88 ALA A CA 1
ATOM 613 C C . ALA A 1 88 ? -5.147 -3.115 4.531 1.00 98.31 88 ALA A C 1
ATOM 615 O O . ALA A 1 88 ? -5.226 -2.605 5.643 1.00 98.31 88 ALA A O 1
ATOM 616 N N . ALA A 1 89 ? -3.982 -3.506 4.009 1.00 98.12 89 ALA A N 1
ATOM 617 C CA . ALA A 1 89 ? -2.672 -3.326 4.634 1.00 98.12 89 ALA A CA 1
ATOM 618 C C . ALA A 1 89 ? -1.585 -3.216 3.562 1.00 98.12 89 ALA A C 1
ATOM 620 O O . ALA A 1 89 ? -1.775 -3.693 2.441 1.00 98.12 89 ALA A O 1
ATOM 621 N N . ILE A 1 90 ? -0.433 -2.642 3.913 1.00 97.69 90 ILE A N 1
ATOM 622 C CA . ILE A 1 90 ? 0.731 -2.581 3.025 1.00 97.69 90 ILE A CA 1
ATOM 623 C C . ILE A 1 90 ? 1.957 -3.163 3.730 1.00 97.69 90 ILE A C 1
ATOM 625 O O . ILE A 1 90 ? 2.327 -2.749 4.830 1.00 97.69 90 ILE A O 1
ATOM 629 N N . VAL A 1 91 ? 2.614 -4.105 3.060 1.00 95.75 91 VAL A N 1
ATOM 630 C CA . VAL A 1 91 ? 3.878 -4.712 3.472 1.00 95.75 91 VAL A CA 1
ATOM 631 C C . VAL A 1 91 ? 4.940 -4.367 2.433 1.00 95.75 91 VAL A C 1
ATOM 633 O O . VAL A 1 91 ? 4.816 -4.712 1.258 1.00 95.75 91 VAL A O 1
ATOM 636 N N . LEU A 1 92 ? 5.981 -3.666 2.868 1.00 96.31 92 LEU A N 1
ATOM 637 C CA . LEU A 1 92 ? 7.049 -3.156 2.015 1.00 96.31 92 LEU A CA 1
ATOM 638 C C . LEU A 1 92 ? 8.335 -3.971 2.181 1.00 96.31 92 LEU A C 1
ATOM 640 O O . LEU A 1 92 ? 8.635 -4.434 3.284 1.00 96.31 92 LEU A O 1
ATOM 644 N N . ARG A 1 93 ? 9.131 -4.092 1.113 1.00 94.94 93 ARG A N 1
ATOM 645 C CA . ARG A 1 93 ? 10.527 -4.562 1.213 1.00 94.94 93 ARG A CA 1
ATOM 646 C C . ARG A 1 93 ? 11.419 -3.498 1.827 1.00 94.94 93 ARG A C 1
ATOM 648 O O . ARG A 1 93 ? 12.250 -3.785 2.682 1.00 94.94 93 ARG A O 1
ATOM 655 N N . GLU A 1 94 ? 11.256 -2.271 1.349 1.00 93.94 94 GLU A N 1
ATOM 656 C CA . GLU A 1 94 ? 12.075 -1.124 1.711 1.00 93.94 94 GLU A CA 1
ATOM 657 C C . GLU A 1 94 ? 11.191 -0.044 2.350 1.00 93.94 94 GLU A C 1
ATOM 659 O O . GLU A 1 94 ? 10.048 0.143 1.928 1.00 93.94 94 GLU A O 1
ATOM 664 N N . PRO A 1 95 ? 11.673 0.674 3.380 1.00 95.19 95 PRO A N 1
ATOM 665 C CA . PRO A 1 95 ? 10.904 1.759 3.973 1.00 95.19 95 PRO A CA 1
ATOM 666 C C . PRO A 1 95 ? 10.561 2.837 2.939 1.00 95.19 95 PRO A C 1
ATOM 668 O O . PRO A 1 95 ? 11.454 3.385 2.297 1.00 95.19 95 PRO A O 1
ATOM 671 N N . ASP A 1 96 ? 9.280 3.196 2.843 1.00 97.12 96 ASP A N 1
ATOM 672 C CA . ASP A 1 96 ? 8.802 4.247 1.944 1.00 97.12 96 ASP A CA 1
ATOM 673 C C . ASP A 1 96 ? 8.002 5.312 2.723 1.00 97.12 96 ASP A C 1
ATOM 675 O O . ASP A 1 96 ? 6.845 5.081 3.105 1.00 97.12 96 ASP A O 1
ATOM 679 N N . PRO A 1 97 ? 8.597 6.495 2.979 1.00 95.94 97 PRO A N 1
ATOM 680 C CA . PRO A 1 97 ? 7.929 7.580 3.690 1.00 95.94 97 PRO A CA 1
ATOM 681 C C . PRO A 1 97 ? 6.686 8.128 2.979 1.00 95.94 97 PRO A C 1
ATOM 683 O O . PRO A 1 97 ? 5.797 8.650 3.648 1.00 95.94 97 PRO A O 1
ATOM 686 N N . ILE A 1 98 ? 6.602 8.033 1.648 1.00 97.50 98 ILE A N 1
ATOM 687 C CA . ILE A 1 98 ? 5.458 8.539 0.875 1.00 97.50 98 ILE A CA 1
ATOM 688 C C . ILE A 1 98 ? 4.248 7.632 1.100 1.00 97.50 98 ILE A C 1
ATOM 690 O O . ILE A 1 98 ? 3.141 8.127 1.321 1.00 97.50 98 ILE A O 1
ATOM 694 N N . ILE A 1 99 ? 4.465 6.315 1.112 1.00 98.19 99 ILE A N 1
ATOM 695 C CA . ILE A 1 99 ? 3.416 5.335 1.417 1.00 98.19 99 ILE A CA 1
ATOM 696 C C . ILE A 1 99 ? 2.936 5.481 2.860 1.00 98.19 99 ILE A C 1
ATOM 698 O O . ILE A 1 99 ? 1.732 5.578 3.099 1.00 98.19 99 ILE A O 1
ATOM 702 N N . ALA A 1 100 ? 3.869 5.569 3.814 1.00 98.00 100 ALA A N 1
ATOM 703 C CA . ALA A 1 100 ? 3.524 5.787 5.216 1.00 98.00 100 ALA A CA 1
ATOM 704 C C . ALA A 1 100 ? 2.727 7.089 5.407 1.00 98.00 100 ALA A C 1
ATOM 706 O O . ALA A 1 100 ? 1.712 7.094 6.099 1.00 98.00 100 ALA A O 1
ATOM 707 N N . LEU A 1 101 ? 3.136 8.177 4.742 1.00 98.31 101 LEU A N 1
ATOM 708 C CA . LEU A 1 101 ? 2.417 9.449 4.783 1.00 98.31 101 LEU A CA 1
ATOM 709 C C . LEU A 1 101 ? 0.990 9.324 4.236 1.00 98.31 101 LEU A C 1
ATOM 711 O O . LEU A 1 101 ? 0.073 9.863 4.847 1.00 98.31 101 LEU A O 1
ATOM 715 N N . GLY A 1 102 ? 0.780 8.615 3.123 1.00 98.31 102 GLY A N 1
ATOM 716 C CA . GLY A 1 102 ? -0.561 8.432 2.554 1.00 98.31 102 GLY A CA 1
ATOM 717 C C . GLY A 1 102 ? -1.515 7.714 3.513 1.00 98.31 102 GLY A C 1
ATOM 718 O O . GLY A 1 102 ? -2.645 8.161 3.709 1.00 98.31 102 GLY A O 1
ATOM 719 N N . ALA A 1 103 ? -1.038 6.659 4.178 1.00 98.50 103 ALA A N 1
ATOM 720 C CA . ALA A 1 103 ? -1.809 5.950 5.199 1.00 98.50 103 ALA A CA 1
ATOM 721 C C . ALA A 1 103 ? -2.096 6.824 6.437 1.00 98.50 103 ALA A C 1
ATOM 723 O O . ALA A 1 103 ? -3.235 6.876 6.895 1.00 98.50 103 ALA A O 1
ATOM 724 N N . LEU A 1 104 ? -1.102 7.574 6.934 1.00 98.50 104 LEU A N 1
ATOM 725 C CA . LEU A 1 104 ? -1.281 8.493 8.068 1.00 98.50 104 LEU A CA 1
ATOM 726 C C . LEU A 1 104 ? -2.267 9.626 7.757 1.00 98.50 104 LEU A C 1
ATOM 728 O O . LEU A 1 104 ? -3.055 10.014 8.615 1.00 98.50 104 LEU A O 1
ATOM 732 N N . VAL A 1 105 ? -2.245 10.163 6.534 1.00 98.38 105 VAL A N 1
ATOM 733 C CA . VAL A 1 105 ? -3.207 11.185 6.095 1.00 98.38 105 VAL A CA 1
ATOM 734 C C . VAL A 1 105 ? -4.618 10.605 6.035 1.00 98.38 105 VAL A C 1
ATOM 736 O O . VAL A 1 105 ? -5.558 11.265 6.478 1.00 98.38 105 VAL A O 1
ATOM 739 N N . ALA A 1 106 ? -4.780 9.374 5.541 1.00 98.50 106 ALA A N 1
ATOM 740 C CA . ALA A 1 106 ? -6.083 8.714 5.516 1.00 98.50 106 ALA A CA 1
ATOM 741 C C . ALA A 1 106 ? -6.649 8.485 6.925 1.00 98.50 106 ALA A C 1
ATOM 74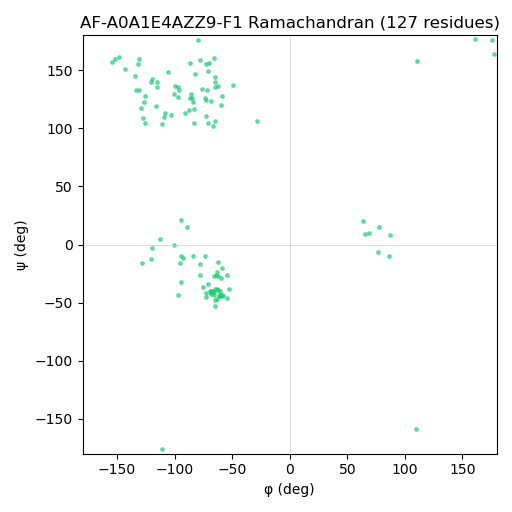3 O O . ALA A 1 106 ? -7.842 8.696 7.159 1.00 98.50 106 ALA A O 1
ATOM 744 N N . GLU A 1 107 ? -5.795 8.117 7.879 1.00 98.38 107 G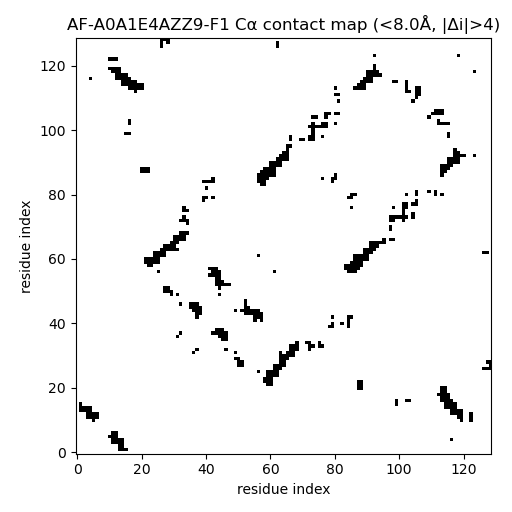LU A N 1
ATOM 745 C CA . GLU A 1 107 ? -6.183 8.007 9.282 1.00 98.38 107 GLU A CA 1
ATOM 746 C C . GLU A 1 107 ? -6.575 9.378 9.847 1.00 98.38 107 GLU A C 1
ATOM 748 O O . GLU A 1 107 ? -7.685 9.544 10.352 1.00 98.38 107 GLU A O 1
ATOM 753 N N . ALA A 1 108 ? -5.703 10.379 9.709 1.00 98.12 108 ALA A N 1
ATOM 754 C CA . ALA A 1 108 ? -5.890 11.694 10.313 1.00 98.12 108 ALA A CA 1
ATOM 755 C C . ALA A 1 108 ? -7.106 12.457 9.763 1.00 98.12 108 ALA A C 1
ATOM 757 O O . ALA A 1 108 ?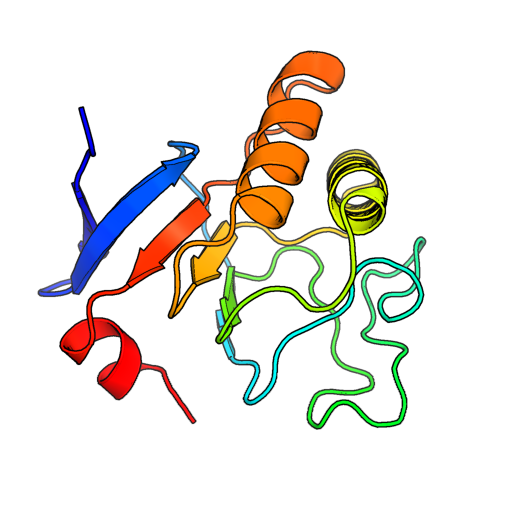 -7.785 13.151 10.520 1.00 98.12 108 ALA A O 1
ATOM 758 N N . LEU A 1 109 ? -7.376 12.359 8.458 1.00 98.31 109 LEU A N 1
ATOM 759 C CA . LEU A 1 109 ? -8.458 13.106 7.810 1.00 98.31 109 LEU A CA 1
ATOM 760 C C . LEU A 1 109 ? -9.760 12.312 7.712 1.00 98.31 109 LEU A C 1
ATOM 762 O O . LEU A 1 109 ? -10.836 12.908 7.753 1.00 98.31 109 LEU A O 1
ATOM 766 N N . TYR A 1 110 ? -9.680 10.987 7.557 1.00 98.25 110 TYR A N 1
ATOM 767 C CA . TYR A 1 110 ? -10.840 10.152 7.226 1.00 98.25 110 TYR A CA 1
ATOM 768 C C . TYR A 1 110 ? -11.148 9.083 8.276 1.00 98.25 110 TYR A C 1
ATOM 770 O O . TYR A 1 110 ? -12.127 8.354 8.118 1.00 98.25 110 TYR A O 1
ATOM 778 N N . GLY A 1 111 ? -10.338 8.966 9.334 1.00 97.88 111 GLY A N 1
ATOM 779 C CA . GLY A 1 111 ? -10.503 7.941 10.366 1.00 97.88 111 GLY A CA 1
ATOM 780 C C . GLY A 1 111 ? -10.321 6.516 9.839 1.00 97.88 111 GLY A C 1
ATOM 781 O O . GLY A 1 111 ? -10.822 5.572 10.447 1.00 97.88 111 GLY A O 1
ATOM 782 N N . ARG A 1 112 ? -9.656 6.345 8.688 1.00 98.19 112 ARG A N 1
ATOM 783 C CA . ARG A 1 112 ? -9.428 5.038 8.060 1.00 98.19 112 ARG A CA 1
ATOM 784 C C . ARG A 1 112 ? -7.994 4.589 8.295 1.00 98.19 112 ARG A C 1
ATOM 786 O O . ARG A 1 112 ? -7.066 5.166 7.740 1.00 98.19 112 ARG A O 1
ATOM 793 N N . VAL A 1 113 ? -7.836 3.542 9.097 1.00 98.00 113 VAL A N 1
ATOM 794 C CA . VAL A 1 113 ? -6.530 2.966 9.430 1.00 98.00 113 VAL A CA 1
ATOM 795 C C . VAL A 1 113 ? -6.136 1.934 8.378 1.00 98.00 113 VAL A C 1
ATOM 797 O O . VAL A 1 113 ? -6.886 0.994 8.125 1.00 98.00 113 VAL A O 1
ATOM 800 N N . VAL A 1 114 ? -4.944 2.093 7.804 1.00 98.44 114 VAL A N 1
ATOM 801 C CA . VAL A 1 114 ? -4.285 1.086 6.961 1.00 98.44 114 VAL A CA 1
ATOM 802 C C . VAL A 1 114 ? -2.882 0.862 7.521 1.00 98.44 114 VAL A C 1
ATOM 804 O O . VAL A 1 114 ? -2.045 1.763 7.417 1.00 98.44 114 VAL A O 1
ATOM 807 N N . PRO A 1 115 ? -2.599 -0.297 8.142 1.00 97.88 115 PRO A N 1
ATOM 808 C CA . PRO A 1 115 ? -1.275 -0.574 8.669 1.00 97.88 115 PRO A CA 1
ATOM 809 C C . PRO A 1 115 ? -0.243 -0.659 7.542 1.00 97.88 115 PRO A C 1
ATOM 811 O O . PRO A 1 115 ? -0.488 -1.248 6.485 1.00 97.88 115 PRO A O 1
ATOM 814 N N . VAL A 1 116 ? 0.935 -0.091 7.804 1.00 98.00 116 VAL A N 1
ATOM 815 C CA . VAL A 1 116 ? 2.087 -0.119 6.898 1.00 98.00 116 VAL A CA 1
ATOM 816 C C . VAL A 1 116 ? 3.288 -0.648 7.661 1.00 98.00 116 VAL A C 1
ATOM 818 O O . VAL A 1 116 ? 3.696 -0.077 8.679 1.00 98.00 116 VAL A O 1
ATOM 821 N N . VAL A 1 117 ? 3.875 -1.728 7.158 1.00 96.25 117 VAL A N 1
ATOM 822 C CA . VAL A 1 117 ? 5.033 -2.382 7.773 1.00 96.25 117 VAL A CA 1
ATOM 823 C C . VAL A 1 117 ? 6.119 -2.655 6.738 1.00 96.25 117 VAL A C 1
ATOM 825 O O . VAL A 1 117 ? 5.843 -2.791 5.550 1.00 96.25 117 VAL A O 1
ATOM 828 N N . VAL A 1 118 ? 7.363 -2.754 7.195 1.00 95.62 118 VAL A N 1
ATOM 829 C CA . VAL A 1 118 ? 8.521 -3.147 6.387 1.00 95.62 118 VAL A CA 1
ATOM 830 C C . VAL A 1 118 ? 8.935 -4.548 6.811 1.00 95.62 118 VAL A C 1
ATOM 832 O O . VAL A 1 118 ? 9.357 -4.752 7.951 1.00 95.62 118 VAL A O 1
ATOM 835 N N . ALA A 1 119 ? 8.781 -5.515 5.914 1.00 92.50 119 ALA A N 1
ATOM 836 C CA . ALA A 1 119 ? 9.159 -6.901 6.148 1.00 92.50 119 ALA A CA 1
ATOM 837 C C . ALA A 1 119 ? 10.678 -7.034 6.334 1.00 92.50 119 ALA A C 1
ATOM 839 O O . ALA A 1 119 ? 11.456 -6.354 5.665 1.00 92.50 119 ALA A O 1
ATOM 840 N N . THR A 1 120 ? 11.123 -7.943 7.208 1.00 89.44 120 THR A N 1
ATOM 841 C CA . THR A 1 120 ? 12.535 -8.356 7.180 1.00 89.44 120 THR A CA 1
ATOM 842 C C . THR A 1 120 ? 12.859 -9.106 5.883 1.00 89.44 120 THR A C 1
ATOM 844 O O . THR A 1 120 ? 11.944 -9.642 5.253 1.00 89.44 120 THR A O 1
ATOM 847 N N . PRO A 1 121 ? 14.139 -9.215 5.484 1.00 86.75 121 PRO A N 1
ATOM 848 C CA . PRO A 1 121 ? 14.525 -9.990 4.305 1.00 86.75 121 PRO A CA 1
ATOM 849 C C . PRO A 1 121 ? 13.996 -11.431 4.309 1.00 86.75 121 PRO A C 1
ATOM 851 O O . PRO A 1 121 ? 13.551 -11.921 3.277 1.00 86.75 121 PRO A O 1
ATOM 854 N N . GLU A 1 122 ? 13.975 -12.096 5.467 1.00 85.38 122 GLU A N 1
ATOM 855 C CA . GLU A 1 122 ? 13.482 -13.474 5.611 1.00 85.38 122 GLU A CA 1
ATOM 856 C C . GLU A 1 122 ? 11.968 -13.548 5.406 1.00 85.38 122 GLU A C 1
ATOM 858 O O . GLU A 1 122 ? 11.463 -14.427 4.709 1.00 85.38 122 GLU A O 1
ATOM 863 N N . THR A 1 123 ? 11.245 -12.586 5.984 1.00 82.69 123 THR A N 1
ATOM 864 C CA . THR A 1 123 ? 9.806 -12.427 5.769 1.00 82.69 123 THR A CA 1
ATOM 865 C C . THR A 1 123 ? 9.524 -12.179 4.294 1.00 82.69 123 THR A C 1
ATOM 867 O O . THR A 1 123 ? 8.619 -12.784 3.726 1.00 82.69 123 THR A O 1
ATOM 870 N N . TYR A 1 124 ? 10.320 -11.318 3.663 1.00 83.44 124 TYR A N 1
ATOM 871 C CA . TYR A 1 124 ? 10.135 -10.959 2.271 1.00 83.44 124 TYR A CA 1
ATOM 872 C C . TYR A 1 124 ? 10.428 -12.109 1.321 1.00 83.44 124 TYR A C 1
ATOM 874 O O . TYR A 1 124 ? 9.646 -12.344 0.412 1.00 83.44 124 TYR A O 1
ATOM 882 N N . ALA A 1 125 ? 11.459 -12.909 1.579 1.00 83.75 125 ALA A N 1
ATOM 883 C CA . ALA A 1 125 ? 11.761 -14.096 0.782 1.00 83.75 125 ALA A CA 1
ATOM 884 C C . ALA A 1 125 ? 10.664 -15.180 0.834 1.00 83.75 125 ALA A C 1
ATOM 886 O O . ALA A 1 125 ? 10.572 -15.995 -0.076 1.00 83.75 125 ALA A O 1
ATOM 887 N N . ARG A 1 126 ? 9.830 -15.210 1.885 1.00 76.62 126 ARG A N 1
ATOM 888 C CA . ARG A 1 126 ? 8.740 -16.194 2.030 1.00 76.62 126 ARG A CA 1
ATOM 889 C C . ARG A 1 126 ? 7.510 -15.870 1.173 1.00 76.62 126 ARG A C 1
ATOM 891 O O . ARG A 1 126 ? 6.757 -16.783 0.846 1.00 76.62 126 ARG A O 1
ATOM 898 N N . TRP A 1 127 ? 7.303 -14.594 0.851 1.00 70.31 127 TRP A N 1
ATOM 899 C CA . TRP A 1 127 ? 6.120 -14.085 0.139 1.00 70.31 127 TRP A CA 1
ATOM 900 C C . TRP A 1 127 ? 6.455 -13.379 -1.180 1.00 70.31 127 TRP A C 1
ATOM 902 O O . TRP A 1 127 ? 5.558 -13.102 -1.974 1.00 70.31 127 TRP A O 1
ATOM 912 N N . GLY A 1 128 ? 7.733 -13.074 -1.404 1.00 60.00 128 GLY A N 1
ATOM 913 C CA . GLY A 1 128 ? 8.250 -12.525 -2.645 1.00 60.00 128 GLY A CA 1
ATOM 914 C C . GLY A 1 128 ? 8.165 -13.566 -3.752 1.00 60.00 128 GLY A C 1
ATOM 915 O O . GLY A 1 128 ? 8.670 -14.678 -3.603 1.00 60.00 128 GLY A O 1
ATOM 916 N N . VAL A 1 129 ? 7.485 -13.184 -4.830 1.00 54.19 129 VAL A N 1
ATOM 917 C CA . VAL A 1 129 ? 7.515 -13.861 -6.132 1.00 54.19 129 VAL A CA 1
ATOM 918 C C . VAL A 1 129 ? 8.921 -13.902 -6.717 1.00 54.19 129 VAL A C 1
ATOM 920 O O . VAL A 1 129 ? 9.664 -12.909 -6.538 1.00 54.19 129 VAL A O 1
#

Nearest PDB structures (foldseek):
  7cnp-assembly3_C  TM=9.574E-01  e=2.902E-12  Agrobacterium tumefaciens
  7cnq-assembly4_D  TM=9.560E-01  e=4.572E-12  Agrobacterium tumefaciens
  7d2r-assembly1_A  TM=9.586E-01  e=1.293E-11  Agrobacterium tumefaciens
  7cns-assembly1_B  TM=9.542E-01  e=3.326E-10  Thermococcus kodakarensis KOD1
  2hi6-assembly1_A  TM=8.889E-01  e=3.572E-08  Archaeoglobus fulgidus

Sequence (129 aa):
MAGRVDLGDGVTAAVLVPGVAEGEVLALSEPLSFWGGVHEETGVISDVHHPQHGLSIAGKVLFMPGGRGSSSSSSVLAELIRAGVGPAAIVLREPDPIIALGALVAEALYGRVVPVVVATPETYARWGV

pLDDT: mean 90.89, std 14.06, range [35.59, 98.69]

Solvent-accessible surface area (backbone atoms only — not comparable to full-atom values): 6781 Å² total; per-residue (Å²): 131,78,46,75,50,75,84,51,98,91,32,52,25,46,42,74,33,81,70,84,71,73,53,62,77,44,69,42,90,53,56,51,29,46,62,81,23,36,39,76,88,61,18,26,27,59,30,82,84,44,95,63,44,72,44,60,39,41,47,14,26,36,34,28,46,34,73,38,88,59,70,68,26,14,60,43,43,18,48,23,46,71,70,66,21,22,49,27,26,39,38,20,59,42,89,45,71,44,62,43,46,8,32,51,48,18,28,75,77,66,73,44,75,33,24,28,32,26,36,36,72,71,45,38,65,76,63,56,124